Protein AF-A0A0U1KTW4-F1 (afdb_monomer_lite)

Secondary structure (DSSP, 8-state):
--PPPHHHHHHHHHHHHHHHHHHHHHHHHHHHHHHHTT---EEEEETTEEEEEE-HHHHHHHHHHH-SS--S--S-BHHHHHHHTT----SEEEEEETT--SPPEEEEGGG-STTEEEEE-TTSSEEEEETT-TT-EEESSEEEEEEE---

Structure (mmCIF, N/CA/C/O backbone):
data_AF-A0A0U1KTW4-F1
#
_entry.id   AF-A0A0U1KTW4-F1
#
loop_
_atom_site.group_PDB
_atom_site.id
_atom_site.type_symbol
_atom_site.label_atom_id
_atom_site.label_alt_id
_atom_site.label_comp_id
_atom_site.label_asym_id
_atom_site.label_entity_id
_atom_site.label_seq_id
_atom_site.pdbx_PDB_ins_code
_atom_site.Cartn_x
_atom_site.Cartn_y
_atom_site.Cartn_z
_atom_site.occupancy
_atom_site.B_iso_or_equiv
_atom_site.auth_seq_id
_atom_site.auth_comp_id
_atom_site.auth_asym_id
_atom_site.auth_atom_id
_atom_site.pdbx_PDB_model_num
ATOM 1 N N . MET A 1 1 ? 47.689 -8.461 -45.680 1.00 47.78 1 MET A N 1
ATOM 2 C CA . MET A 1 1 ? 46.365 -8.615 -45.031 1.00 47.78 1 MET A CA 1
ATOM 3 C C . MET A 1 1 ? 46.114 -10.107 -44.811 1.00 47.78 1 MET A C 1
ATOM 5 O O . MET A 1 1 ? 46.028 -10.837 -45.788 1.00 47.78 1 MET A O 1
ATOM 9 N N . LYS A 1 2 ? 46.145 -10.608 -43.567 1.00 58.59 2 LYS A N 1
ATOM 10 C CA . LYS A 1 2 ? 46.108 -12.059 -43.284 1.00 58.59 2 LYS A CA 1
ATOM 11 C C . LYS A 1 2 ? 44.656 -12.550 -43.354 1.00 58.59 2 LYS A C 1
ATOM 13 O O . LYS A 1 2 ? 43.847 -12.186 -42.505 1.00 58.59 2 LYS A O 1
ATOM 18 N N . THR A 1 3 ? 44.309 -13.332 -44.374 1.00 68.38 3 THR A N 1
ATOM 19 C CA . THR A 1 3 ? 42.956 -13.871 -44.571 1.00 68.38 3 THR A CA 1
ATOM 20 C C . THR A 1 3 ? 42.588 -14.808 -43.423 1.00 68.38 3 THR A C 1
ATOM 22 O O . THR A 1 3 ? 43.265 -15.798 -43.142 1.00 68.38 3 THR A O 1
ATOM 25 N N . MET A 1 4 ? 41.518 -14.466 -42.708 1.00 75.31 4 MET A N 1
ATOM 26 C CA . MET A 1 4 ? 41.068 -15.230 -41.551 1.00 75.31 4 MET A CA 1
ATOM 27 C C . MET A 1 4 ? 40.440 -16.554 -42.010 1.00 75.31 4 MET A C 1
ATOM 29 O O . MET A 1 4 ? 39.532 -16.548 -42.843 1.00 75.31 4 MET A O 1
ATOM 33 N N . LYS A 1 5 ? 40.927 -17.682 -41.470 1.00 81.62 5 LYS A N 1
ATOM 34 C CA . LYS A 1 5 ? 40.424 -19.030 -41.791 1.00 81.62 5 LYS A CA 1
ATOM 35 C C . LYS A 1 5 ? 38.920 -19.129 -41.506 1.00 81.62 5 LYS A C 1
ATOM 37 O O . LYS A 1 5 ? 38.457 -18.603 -40.495 1.00 81.62 5 LYS A O 1
ATOM 42 N N . LEU A 1 6 ? 38.184 -19.839 -42.364 1.00 80.06 6 LEU A N 1
ATOM 43 C CA . LEU A 1 6 ? 36.722 -19.992 -42.307 1.00 80.06 6 LEU A CA 1
ATOM 44 C C . LEU A 1 6 ? 36.215 -20.388 -40.907 1.00 80.06 6 LEU A C 1
ATOM 46 O O . LEU A 1 6 ? 35.289 -19.770 -40.391 1.00 80.06 6 LEU A O 1
ATOM 50 N N . ASN A 1 7 ? 36.911 -21.306 -40.234 1.00 82.38 7 ASN A N 1
ATOM 51 C CA . ASN A 1 7 ? 36.555 -21.771 -38.888 1.00 82.38 7 ASN A CA 1
ATOM 52 C C . ASN A 1 7 ? 36.588 -20.649 -37.836 1.00 82.38 7 ASN A C 1
ATOM 54 O O . ASN A 1 7 ? 35.762 -20.630 -36.930 1.00 82.38 7 ASN A O 1
ATOM 58 N N . LYS A 1 8 ? 37.494 -19.669 -37.976 1.00 82.56 8 LYS A N 1
ATOM 59 C CA . LYS A 1 8 ? 37.525 -18.496 -37.088 1.00 82.56 8 LYS A CA 1
ATOM 60 C C . LYS A 1 8 ? 36.333 -17.572 -37.334 1.00 82.56 8 LYS A C 1
ATOM 62 O O . LYS A 1 8 ? 35.840 -16.977 -36.387 1.00 82.56 8 LYS A O 1
ATOM 67 N N . LYS A 1 9 ? 35.859 -17.451 -38.581 1.00 82.56 9 LYS A N 1
ATOM 68 C CA . LYS A 1 9 ? 34.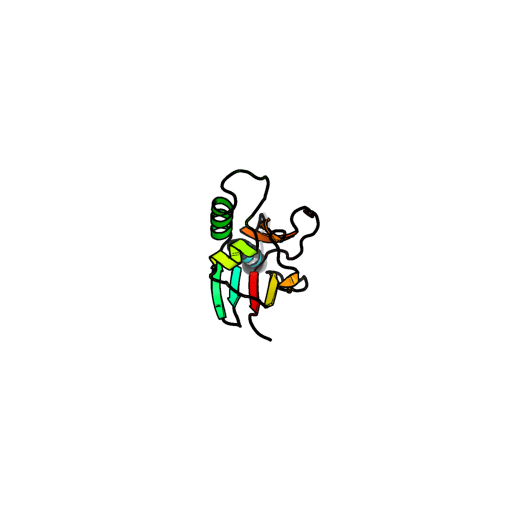666 -16.647 -38.900 1.00 82.56 9 LYS A CA 1
ATOM 69 C C . LYS A 1 9 ? 33.407 -17.268 -38.295 1.00 82.56 9 LYS A C 1
ATOM 71 O O . LYS A 1 9 ? 32.620 -16.551 -37.693 1.00 82.56 9 LYS A O 1
ATOM 76 N N . ILE A 1 10 ? 33.271 -18.592 -38.401 1.00 86.69 10 ILE A N 1
ATOM 77 C CA . ILE A 1 10 ? 32.151 -19.342 -37.813 1.00 86.69 10 ILE A CA 1
ATOM 78 C C . ILE A 1 10 ? 32.161 -19.210 -36.287 1.00 86.69 10 ILE A C 1
ATOM 80 O O . ILE A 1 10 ? 31.142 -18.872 -35.700 1.00 86.69 10 ILE A O 1
ATOM 84 N N . MET A 1 11 ? 33.323 -19.382 -35.647 1.00 90.19 11 MET A N 1
ATOM 85 C CA . MET A 1 11 ? 33.447 -19.248 -34.192 1.00 90.19 11 MET A CA 1
ATOM 86 C C . MET A 1 11 ? 33.039 -17.853 -33.694 1.00 90.19 11 MET A C 1
ATOM 88 O O . MET A 1 11 ? 32.324 -17.739 -32.703 1.00 90.19 11 MET A O 1
ATOM 92 N N . ILE A 1 12 ? 33.460 -16.794 -34.395 1.00 88.75 12 ILE A N 1
ATOM 93 C CA . ILE A 1 12 ? 33.083 -15.417 -34.053 1.00 88.75 12 ILE A CA 1
ATOM 94 C C . ILE A 1 12 ? 31.578 -15.201 -34.246 1.00 88.75 12 ILE A C 1
ATOM 96 O O . ILE A 1 12 ? 30.942 -14.621 -33.373 1.00 88.75 12 ILE A O 1
ATOM 100 N N . ALA A 1 13 ? 30.995 -15.698 -35.341 1.00 88.31 13 ALA A N 1
ATOM 101 C CA . ALA A 1 13 ? 29.558 -15.583 -35.583 1.00 88.31 13 ALA A CA 1
ATOM 102 C C . ALA A 1 13 ? 28.736 -16.274 -34.480 1.00 88.31 13 ALA A C 1
ATOM 104 O O . ALA A 1 13 ? 27.809 -15.672 -33.940 1.00 88.31 13 ALA A O 1
ATOM 105 N N . SER A 1 14 ? 29.120 -17.489 -34.079 1.00 89.50 14 SER A N 1
ATOM 106 C CA . SER A 1 14 ? 28.464 -18.200 -32.977 1.00 89.50 14 SER A CA 1
ATOM 107 C C . SER A 1 14 ? 28.602 -17.458 -31.645 1.00 89.50 14 SER A C 1
ATOM 109 O O . SER A 1 14 ? 27.626 -17.343 -30.908 1.00 89.50 14 SER A O 1
ATOM 111 N N . ALA A 1 15 ? 29.781 -16.902 -31.346 1.00 90.25 15 ALA A N 1
ATOM 112 C CA . ALA A 1 15 ? 30.000 -16.120 -30.128 1.00 90.25 15 ALA A CA 1
ATOM 113 C C . ALA A 1 15 ? 29.134 -14.849 -30.084 1.00 90.25 15 ALA A C 1
ATOM 115 O O . ALA A 1 15 ? 28.601 -14.505 -29.031 1.00 90.25 15 ALA A O 1
ATOM 116 N N . ILE A 1 16 ? 28.945 -14.181 -31.227 1.00 93.19 16 ILE A N 1
ATOM 117 C CA . ILE A 1 16 ? 28.068 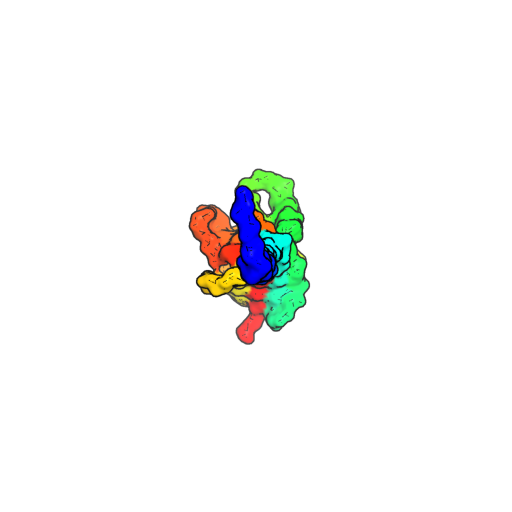-13.007 -31.334 1.00 93.19 16 ILE A CA 1
ATOM 118 C C . ILE A 1 16 ? 26.616 -13.390 -31.028 1.00 93.19 16 ILE A C 1
ATOM 120 O O . ILE A 1 16 ? 25.968 -12.700 -30.247 1.00 93.19 16 ILE A O 1
ATOM 124 N N . ILE A 1 17 ? 26.118 -14.501 -31.578 1.00 93.31 17 ILE A N 1
ATOM 125 C CA . ILE A 1 17 ? 24.738 -14.959 -31.337 1.00 93.31 17 ILE A CA 1
ATOM 126 C C . ILE A 1 17 ? 24.512 -15.253 -29.850 1.00 93.31 17 ILE A C 1
ATOM 128 O O . ILE A 1 17 ? 23.536 -14.777 -29.272 1.00 93.31 17 ILE A O 1
ATOM 132 N N . VAL A 1 18 ? 25.432 -15.982 -29.210 1.00 92.06 18 VAL A N 1
ATOM 133 C CA . VAL A 1 18 ? 25.341 -16.284 -27.770 1.00 92.06 18 VAL A CA 1
ATOM 134 C C . VAL A 1 18 ? 25.378 -15.001 -26.936 1.00 92.06 18 VAL A C 1
ATOM 136 O O . VAL A 1 18 ? 24.599 -14.861 -25.995 1.00 92.06 18 VAL A O 1
ATOM 139 N N . SER A 1 19 ? 26.229 -14.042 -27.310 1.00 90.50 19 SER A N 1
ATOM 140 C CA . SER A 1 19 ? 26.316 -12.742 -26.639 1.00 90.50 19 SER A CA 1
ATOM 141 C C . SER A 1 19 ? 25.007 -11.949 -26.733 1.00 90.50 19 SER A C 1
ATOM 143 O O . SER A 1 19 ? 24.557 -11.391 -25.733 1.00 90.50 19 SER A O 1
ATOM 145 N N . ILE A 1 20 ? 24.352 -11.942 -27.901 1.00 92.19 20 ILE A N 1
ATOM 146 C CA . ILE A 1 20 ? 23.056 -11.269 -28.088 1.00 92.19 20 ILE A CA 1
ATOM 147 C C . ILE A 1 20 ? 21.996 -11.893 -27.175 1.00 92.19 20 ILE A C 1
ATOM 149 O O . ILE A 1 20 ? 21.320 -11.162 -26.458 1.00 92.19 20 ILE A O 1
ATOM 153 N N . ILE A 1 21 ? 21.899 -13.226 -27.139 1.00 89.69 21 ILE A N 1
ATOM 154 C CA . ILE A 1 21 ? 20.924 -13.932 -26.292 1.00 89.69 21 ILE A CA 1
ATOM 155 C C . ILE A 1 21 ? 21.164 -13.608 -24.812 1.00 89.69 21 ILE A C 1
ATOM 157 O O . ILE A 1 21 ? 20.231 -13.225 -24.108 1.00 89.69 21 ILE A O 1
ATOM 161 N N . ALA A 1 22 ? 22.412 -13.695 -24.342 1.00 88.62 22 ALA A N 1
ATOM 162 C CA . ALA A 1 22 ? 22.761 -13.362 -22.961 1.00 88.62 22 ALA A CA 1
ATOM 163 C C . ALA A 1 22 ? 22.436 -11.898 -22.615 1.00 88.62 22 ALA A C 1
ATOM 165 O O . ALA A 1 22 ? 21.876 -11.622 -21.556 1.00 88.62 22 ALA A O 1
ATOM 166 N N . SER A 1 23 ? 22.727 -10.965 -23.526 1.00 84.88 23 SER A N 1
ATOM 167 C CA . SER A 1 23 ? 22.410 -9.543 -23.350 1.00 84.88 23 SER A CA 1
ATOM 168 C C . SER A 1 23 ? 20.902 -9.310 -23.251 1.00 84.88 23 SER A C 1
ATOM 170 O O . SER A 1 23 ? 20.458 -8.551 -22.395 1.00 84.88 23 SER A O 1
ATOM 172 N N . SER A 1 24 ? 20.103 -9.995 -24.075 1.00 81.44 24 SER A N 1
ATOM 173 C CA . SER A 1 24 ? 18.641 -9.920 -24.015 1.00 81.44 24 SER A CA 1
ATOM 174 C C . SER A 1 24 ? 18.092 -10.421 -22.679 1.00 81.44 24 SER A C 1
ATOM 176 O O . SER A 1 24 ? 17.252 -9.743 -22.094 1.00 81.44 24 SER A O 1
ATOM 178 N N . TYR A 1 25 ? 18.608 -11.539 -22.155 1.00 82.19 25 TYR A N 1
ATOM 179 C CA . TYR A 1 25 ? 18.215 -12.043 -20.832 1.00 82.19 25 TYR A CA 1
ATOM 180 C C . TYR A 1 25 ? 18.575 -11.072 -19.702 1.00 82.19 25 TYR A C 1
ATOM 182 O O . TYR A 1 25 ? 17.769 -10.854 -18.799 1.00 82.19 25 TYR A O 1
ATOM 190 N N . LEU A 1 26 ? 19.760 -10.456 -19.755 1.00 81.94 26 LEU A N 1
ATOM 191 C CA . LEU A 1 26 ? 20.169 -9.462 -18.759 1.00 81.94 26 LEU A CA 1
ATOM 192 C C . LEU A 1 26 ? 19.285 -8.211 -18.809 1.00 81.94 26 LEU A C 1
ATOM 194 O O . LEU A 1 26 ? 18.861 -7.723 -17.763 1.00 81.94 26 LEU A O 1
ATOM 198 N N . VAL A 1 27 ? 18.959 -7.723 -20.010 1.00 78.56 27 VAL A N 1
ATOM 199 C CA . VAL A 1 27 ? 18.052 -6.581 -20.187 1.00 78.56 27 VAL A CA 1
ATOM 200 C C . VAL A 1 27 ? 16.647 -6.920 -19.699 1.00 78.56 27 VAL A C 1
ATOM 202 O O . VAL A 1 27 ? 16.044 -6.097 -19.018 1.00 78.56 27 VAL A O 1
ATOM 205 N N . GLU A 1 28 ? 16.124 -8.114 -19.985 1.00 65.69 28 GLU A N 1
ATOM 206 C CA . GLU A 1 28 ? 14.809 -8.542 -19.496 1.00 65.69 28 GLU A CA 1
ATOM 207 C C . GLU A 1 28 ? 14.768 -8.604 -17.965 1.00 65.69 28 GLU A C 1
ATOM 209 O O . GLU A 1 28 ? 13.789 -8.159 -17.371 1.00 65.69 28 GLU A O 1
ATOM 214 N N . ASN A 1 29 ? 15.834 -9.084 -17.319 1.00 68.06 29 ASN A N 1
ATOM 215 C CA . ASN A 1 29 ? 15.902 -9.148 -15.860 1.00 68.06 29 ASN A CA 1
ATOM 216 C C . ASN A 1 29 ? 15.907 -7.742 -15.233 1.00 68.06 29 ASN A C 1
ATOM 218 O O . ASN A 1 29 ? 15.082 -7.450 -14.374 1.00 68.06 29 ASN A O 1
ATOM 222 N N . ILE A 1 30 ? 16.735 -6.833 -15.762 1.00 66.19 30 ILE A N 1
ATOM 223 C CA . ILE A 1 30 ? 16.765 -5.420 -15.339 1.00 66.19 30 ILE A CA 1
ATOM 224 C C . ILE A 1 30 ? 15.409 -4.744 -15.601 1.00 66.19 30 ILE A C 1
ATOM 226 O O . ILE A 1 30 ? 14.915 -3.972 -14.783 1.00 66.19 30 ILE A O 1
ATOM 230 N N . THR A 1 31 ? 14.774 -5.048 -16.736 1.00 57.38 31 THR A N 1
ATOM 231 C CA . THR A 1 31 ? 13.491 -4.446 -17.122 1.00 57.38 31 THR A CA 1
ATOM 232 C C . THR A 1 31 ? 12.325 -5.005 -16.310 1.00 57.38 31 THR A C 1
ATOM 234 O O . THR A 1 31 ? 11.366 -4.277 -16.089 1.00 57.38 31 THR A O 1
ATOM 237 N N . LYS A 1 32 ? 12.378 -6.254 -15.833 1.00 55.75 32 LYS A N 1
ATOM 238 C CA . LYS A 1 32 ? 11.385 -6.802 -14.892 1.00 55.75 32 LYS A CA 1
ATOM 239 C C . LYS A 1 32 ? 11.475 -6.112 -13.536 1.00 55.75 32 LYS A C 1
ATOM 241 O O . LYS A 1 32 ? 10.443 -5.683 -13.023 1.00 55.75 32 LYS A O 1
ATOM 246 N N . ASP A 1 33 ? 12.689 -5.907 -13.035 1.00 55.84 33 ASP A N 1
ATOM 247 C CA . ASP A 1 33 ? 12.928 -5.174 -11.788 1.00 55.84 33 ASP A CA 1
ATOM 248 C C . ASP A 1 33 ? 12.474 -3.705 -11.908 1.00 55.84 33 ASP A C 1
ATOM 250 O O . ASP A 1 33 ? 11.798 -3.179 -11.027 1.00 55.84 33 ASP A O 1
ATOM 254 N N . SER A 1 34 ? 12.729 -3.056 -13.052 1.00 50.28 34 SER A N 1
ATOM 255 C CA . SER A 1 34 ? 12.223 -1.703 -13.345 1.00 50.28 34 SER A CA 1
ATOM 256 C C . SER A 1 34 ? 10.735 -1.648 -13.733 1.00 50.28 34 SER A C 1
ATOM 258 O O . SER A 1 34 ? 10.102 -0.600 -13.629 1.00 50.28 34 SER A O 1
ATOM 260 N N . GLY A 1 35 ? 10.157 -2.744 -14.221 1.00 41.19 35 GLY A N 1
ATOM 261 C CA . GLY A 1 35 ? 8.745 -2.853 -14.595 1.00 41.19 35 GLY A CA 1
ATOM 262 C C . GLY A 1 35 ? 7.851 -2.936 -13.364 1.00 41.19 35 GLY A C 1
ATOM 263 O O . GLY A 1 35 ? 6.814 -2.277 -13.314 1.00 41.19 35 GLY A O 1
ATOM 264 N N . LEU A 1 36 ? 8.323 -3.638 -12.329 1.00 47.62 36 LEU A N 1
ATOM 265 C CA . LEU A 1 36 ? 7.781 -3.564 -10.970 1.00 47.62 36 LEU A CA 1
ATOM 266 C C . LEU A 1 36 ? 7.852 -2.133 -10.398 1.00 47.62 36 LEU A C 1
ATOM 268 O O . LEU A 1 36 ? 6.950 -1.741 -9.670 1.00 47.62 36 LEU A O 1
ATOM 272 N N . GLN A 1 37 ? 8.845 -1.322 -10.787 1.00 49.69 37 GLN A N 1
ATOM 273 C CA . GLN A 1 37 ? 8.965 0.094 -10.389 1.00 49.69 37 GLN A CA 1
ATOM 274 C C . GLN A 1 37 ? 8.076 1.080 -11.176 1.00 49.69 37 GLN A C 1
ATOM 276 O O . GLN A 1 37 ? 8.044 2.262 -10.840 1.00 49.69 37 GLN A O 1
ATOM 281 N N . LYS A 1 38 ? 7.372 0.675 -12.247 1.00 50.84 38 LYS A N 1
ATOM 282 C CA . LYS A 1 38 ? 6.648 1.629 -13.123 1.00 50.84 38 LYS A CA 1
ATOM 283 C C . LYS A 1 38 ? 5.128 1.643 -12.991 1.00 50.84 38 LYS A C 1
ATOM 285 O O . LYS A 1 38 ? 4.473 2.413 -13.690 1.00 50.84 38 LYS A O 1
ATOM 290 N N . GLY A 1 39 ? 4.564 0.894 -12.054 1.00 56.59 39 GLY A N 1
ATOM 291 C CA . GLY A 1 39 ? 3.129 0.932 -11.795 1.00 56.59 39 GLY A CA 1
ATOM 292 C C . GLY A 1 39 ? 2.743 -0.001 -10.668 1.00 56.59 39 GLY A C 1
ATOM 293 O O . GLY A 1 39 ? 2.024 -0.970 -10.899 1.00 56.59 39 GLY A O 1
ATOM 294 N N . THR A 1 40 ? 3.246 0.260 -9.463 1.00 72.00 40 THR A N 1
ATOM 295 C CA . THR A 1 40 ? 2.828 -0.501 -8.286 1.00 72.00 40 THR A CA 1
ATOM 296 C C . THR A 1 40 ? 1.371 -0.172 -7.995 1.00 72.00 40 THR A C 1
ATOM 298 O O . THR A 1 40 ? 1.043 0.902 -7.490 1.00 72.00 40 THR A O 1
ATOM 301 N N . ILE A 1 41 ? 0.487 -1.098 -8.356 1.00 87.31 41 ILE A N 1
ATOM 302 C CA . ILE A 1 41 ? -0.892 -1.083 -7.889 1.00 87.31 41 ILE A CA 1
ATOM 303 C C . ILE A 1 41 ? -0.865 -1.509 -6.425 1.00 87.31 41 ILE A C 1
ATOM 305 O O . ILE A 1 41 ? -0.483 -2.631 -6.096 1.00 87.31 41 ILE A O 1
ATOM 309 N N . ILE A 1 42 ? -1.302 -0.610 -5.557 1.00 91.50 42 ILE A N 1
ATOM 310 C CA . ILE A 1 42 ? -1.521 -0.864 -4.143 1.00 91.50 42 ILE A CA 1
ATOM 311 C C . ILE A 1 42 ? -2.903 -1.496 -4.008 1.00 91.50 42 ILE A C 1
ATOM 313 O O . ILE A 1 42 ? -3.922 -0.878 -4.332 1.00 91.50 42 ILE A O 1
ATOM 317 N N . THR A 1 43 ? -2.945 -2.744 -3.550 1.00 94.12 43 THR A N 1
ATOM 318 C CA . THR A 1 43 ? -4.204 -3.475 -3.368 1.00 94.12 43 THR A CA 1
ATOM 319 C C . THR A 1 43 ? -4.698 -3.303 -1.940 1.00 94.12 43 THR A C 1
ATOM 321 O O . THR A 1 43 ? -4.007 -3.664 -0.988 1.00 94.12 43 THR A O 1
ATOM 324 N N . VAL A 1 44 ? -5.912 -2.783 -1.775 1.00 95.69 44 VAL A N 1
ATOM 325 C CA . VAL A 1 44 ? -6.592 -2.754 -0.478 1.00 95.69 44 VAL A CA 1
ATOM 326 C C . VAL A 1 44 ? -7.421 -4.024 -0.355 1.00 95.69 44 VAL A C 1
ATOM 328 O O . VAL A 1 44 ? -8.306 -4.276 -1.173 1.00 95.69 44 VAL A O 1
ATOM 331 N N . ILE A 1 45 ? -7.122 -4.832 0.655 1.00 95.75 45 ILE A N 1
ATOM 332 C CA . ILE A 1 45 ? -7.751 -6.127 0.910 1.00 95.75 45 ILE A CA 1
ATOM 333 C C . ILE A 1 45 ? -8.508 -6.019 2.225 1.00 95.75 45 ILE A C 1
ATOM 335 O O . ILE A 1 45 ? -7.914 -5.664 3.234 1.00 95.75 45 ILE A O 1
ATOM 339 N N . GLN A 1 46 ? -9.789 -6.359 2.247 1.00 95.12 46 GLN A N 1
ATOM 340 C CA . GLN A 1 46 ? -10.580 -6.439 3.469 1.00 95.12 46 GLN A CA 1
ATOM 341 C C . GLN A 1 46 ? -11.051 -7.874 3.676 1.00 95.12 46 GLN A C 1
ATOM 343 O O . GLN A 1 46 ? -11.671 -8.460 2.792 1.00 95.12 46 GLN A O 1
ATOM 348 N N . ASP A 1 47 ? -10.722 -8.448 4.836 1.00 92.62 47 ASP A N 1
ATOM 349 C CA . ASP A 1 47 ? -11.115 -9.810 5.226 1.00 92.62 47 ASP A CA 1
ATOM 350 C C . ASP A 1 47 ? -10.812 -10.864 4.136 1.00 92.62 47 ASP A C 1
ATOM 352 O O . ASP A 1 47 ? -11.590 -11.776 3.863 1.00 92.62 47 ASP A O 1
ATOM 356 N N . GLY A 1 48 ? -9.652 -10.713 3.486 1.00 92.06 48 GLY A N 1
ATOM 357 C CA . GLY A 1 48 ? -9.156 -11.614 2.441 1.00 92.06 48 GLY A CA 1
ATOM 358 C C . GLY A 1 48 ? -9.653 -11.322 1.021 1.00 92.06 48 GLY A C 1
ATOM 359 O O . GLY A 1 48 ? -9.217 -12.005 0.098 1.00 92.06 48 GLY A O 1
ATOM 360 N N . GLN A 1 49 ? -10.511 -10.318 0.817 1.00 93.00 49 GLN A N 1
ATOM 361 C CA . GLN A 1 49 ? -11.019 -9.933 -0.505 1.00 93.00 49 GLN A CA 1
ATOM 362 C C . GLN A 1 49 ? -10.474 -8.566 -0.943 1.00 93.00 49 GLN A C 1
ATOM 364 O O . GLN A 1 49 ? -10.504 -7.626 -0.147 1.00 93.00 49 GLN A O 1
ATOM 369 N N . PRO A 1 50 ? -9.986 -8.406 -2.186 1.00 94.06 50 PRO A N 1
ATOM 370 C CA . PRO A 1 50 ? -9.595 -7.099 -2.699 1.00 94.06 50 PRO A CA 1
ATOM 371 C C . PRO A 1 50 ? -10.835 -6.212 -2.868 1.00 94.06 50 PRO A C 1
ATOM 373 O O . PRO A 1 50 ? -11.792 -6.590 -3.541 1.00 94.06 50 PRO A O 1
ATOM 376 N N . ILE A 1 51 ? -10.809 -5.028 -2.261 1.00 95.31 51 ILE A N 1
ATOM 377 C CA . ILE A 1 51 ? -11.908 -4.050 -2.304 1.00 95.31 51 ILE A CA 1
ATOM 378 C C . ILE A 1 51 ? -11.559 -2.804 -3.119 1.00 95.31 51 ILE A C 1
ATOM 380 O O . ILE A 1 51 ? -12.454 -2.122 -3.610 1.00 95.31 51 ILE A O 1
ATOM 384 N N . ALA A 1 52 ? -10.268 -2.509 -3.291 1.00 95.06 52 ALA A N 1
ATOM 385 C CA . ALA A 1 52 ? -9.807 -1.406 -4.120 1.00 95.06 52 ALA A CA 1
ATOM 386 C C . ALA A 1 52 ? -8.405 -1.668 -4.677 1.00 95.06 52 ALA A C 1
ATOM 388 O O . ALA A 1 52 ? -7.572 -2.319 -4.045 1.00 95.06 52 ALA A O 1
ATOM 389 N N . TYR A 1 53 ? -8.147 -1.090 -5.846 1.00 93.38 53 TYR A N 1
ATOM 390 C CA . TYR A 1 53 ? -6.838 -1.031 -6.484 1.00 93.38 53 TYR A CA 1
ATOM 391 C C . TYR A 1 53 ? -6.485 0.437 -6.677 1.00 93.38 53 TYR A C 1
ATOM 393 O O . TYR A 1 53 ? -7.259 1.187 -7.274 1.00 93.38 53 TYR A O 1
ATOM 401 N N . MET A 1 54 ? -5.348 0.858 -6.140 1.00 92.44 54 MET A N 1
ATOM 402 C CA . MET A 1 54 ? -4.945 2.258 -6.128 1.00 92.44 54 MET A CA 1
ATOM 403 C C . MET A 1 54 ? -3.530 2.393 -6.673 1.00 92.44 54 MET A C 1
ATOM 405 O O . MET A 1 54 ? -2.633 1.683 -6.241 1.00 92.44 54 MET A O 1
ATOM 409 N N . ASP A 1 55 ? -3.313 3.312 -7.604 1.00 90.38 55 ASP A N 1
ATOM 410 C CA . ASP A 1 55 ? -1.970 3.689 -8.042 1.00 90.38 55 ASP A CA 1
ATOM 411 C C . ASP A 1 55 ? -1.517 4.981 -7.337 1.00 90.38 55 ASP A C 1
ATOM 413 O O . ASP A 1 55 ? -2.277 5.631 -6.609 1.00 90.38 55 ASP A O 1
ATOM 417 N N . SER A 1 56 ? -0.277 5.408 -7.574 1.00 87.75 56 SER A N 1
ATOM 418 C CA . SER A 1 56 ? 0.217 6.670 -7.011 1.00 87.75 56 SER A CA 1
ATOM 419 C C . SER A 1 56 ? -0.557 7.906 -7.487 1.00 87.75 56 SER A C 1
ATOM 421 O O . SER A 1 56 ? -0.541 8.926 -6.797 1.00 87.75 56 SER A O 1
ATOM 423 N N . ASN A 1 57 ? -1.268 7.852 -8.618 1.00 89.81 57 ASN A N 1
ATOM 424 C CA . ASN A 1 57 ? -2.102 8.963 -9.075 1.00 89.81 57 ASN A CA 1
ATOM 425 C C . ASN A 1 57 ? -3.377 9.085 -8.239 1.00 89.81 57 ASN A C 1
ATOM 427 O O . ASN A 1 57 ? -3.743 10.199 -7.865 1.00 89.81 57 ASN A O 1
ATOM 431 N N . VAL A 1 58 ? -3.996 7.962 -7.863 1.00 92.69 58 VAL A N 1
ATOM 432 C CA . VAL A 1 58 ? -5.098 7.941 -6.894 1.00 92.69 58 VAL A CA 1
ATOM 433 C C . VAL A 1 58 ? -4.643 8.584 -5.587 1.00 92.69 58 VAL A C 1
ATOM 435 O O . VAL A 1 58 ? -5.310 9.492 -5.099 1.00 92.69 58 VAL A O 1
ATOM 438 N N . PHE A 1 59 ? -3.471 8.218 -5.064 1.00 93.00 59 PHE A N 1
ATOM 439 C CA . PHE A 1 59 ? -2.942 8.820 -3.833 1.00 93.00 59 PHE A CA 1
ATOM 440 C C . PHE A 1 59 ? -2.693 10.332 -3.963 1.00 93.00 59 PHE A C 1
ATOM 442 O O . PHE A 1 59 ? -2.991 11.078 -3.028 1.00 93.00 59 PHE A O 1
ATOM 449 N N . LYS A 1 60 ? -2.203 10.817 -5.115 1.00 90.94 60 LYS A N 1
ATOM 450 C CA . LYS A 1 60 ? -2.054 12.263 -5.387 1.00 90.94 60 LYS A CA 1
ATOM 451 C C . LYS A 1 60 ? -3.400 12.985 -5.370 1.00 90.94 60 LYS A C 1
ATOM 453 O O . LYS A 1 60 ? -3.505 14.068 -4.800 1.00 90.94 60 LYS A O 1
ATOM 458 N N . GLU A 1 61 ? -4.433 12.397 -5.966 1.00 92.06 61 GLU A N 1
ATOM 459 C CA . GLU A 1 61 ? -5.781 12.972 -5.948 1.00 92.06 61 GLU A CA 1
ATOM 460 C C . GLU A 1 61 ? -6.402 12.948 -4.547 1.00 92.06 61 GLU A C 1
ATOM 462 O O . GLU A 1 61 ? -7.037 13.922 -4.140 1.00 92.06 61 GLU A O 1
ATOM 467 N N . LEU A 1 62 ? -6.177 11.880 -3.775 1.00 93.06 62 LEU A N 1
ATOM 468 C CA . LEU A 1 62 ? -6.598 11.809 -2.376 1.00 93.06 62 LEU A CA 1
ATOM 469 C C . LEU A 1 62 ? -5.917 12.890 -1.534 1.00 93.06 62 LEU A C 1
ATOM 471 O O . LEU A 1 62 ? -6.600 13.603 -0.803 1.00 93.06 62 LEU A O 1
ATOM 475 N N . MET A 1 63 ? -4.608 13.088 -1.707 1.00 91.56 63 MET A N 1
ATOM 476 C CA . MET A 1 63 ? -3.866 14.146 -1.021 1.00 91.56 63 MET A CA 1
ATOM 477 C C . MET A 1 63 ? -4.449 15.533 -1.316 1.00 91.56 63 MET A C 1
ATOM 479 O O . MET A 1 63 ? -4.689 16.296 -0.385 1.00 91.56 63 MET A O 1
ATOM 483 N N . LYS A 1 64 ? -4.719 15.857 -2.589 1.00 90.75 64 LYS A N 1
ATOM 484 C CA . LYS A 1 64 ? -5.307 17.154 -2.979 1.00 90.75 64 LYS A CA 1
ATOM 485 C C . LYS A 1 64 ? -6.682 17.390 -2.350 1.00 90.75 64 LYS A C 1
ATOM 487 O O . LYS A 1 64 ? -7.046 18.530 -2.067 1.00 90.75 64 LYS A O 1
ATOM 492 N N . LYS A 1 65 ? -7.470 16.325 -2.168 1.00 90.88 65 LYS A N 1
ATOM 493 C CA . LYS A 1 65 ? -8.804 16.404 -1.557 1.00 90.88 65 LYS A CA 1
ATOM 494 C C . LYS A 1 65 ? -8.741 16.544 -0.038 1.00 90.88 65 LYS A C 1
ATOM 496 O O . LYS A 1 65 ? -9.527 17.314 0.515 1.00 90.88 65 LYS A O 1
ATOM 501 N N . GLU A 1 66 ? -7.836 15.818 0.613 1.00 90.50 66 GLU A N 1
ATOM 502 C CA . GLU A 1 66 ? -7.635 15.858 2.064 1.00 90.50 66 GLU A CA 1
ATOM 503 C C . GLU A 1 66 ? -7.011 17.189 2.503 1.00 90.50 66 GLU A C 1
ATOM 505 O O . GLU A 1 66 ? -7.547 17.885 3.367 1.00 90.50 66 GLU A O 1
ATOM 510 N N . TYR A 1 67 ? -5.923 17.590 1.847 1.00 87.50 67 TYR A N 1
ATOM 511 C CA . TYR A 1 67 ? -5.172 18.804 2.134 1.00 87.50 67 TYR A CA 1
ATOM 512 C C . TYR A 1 67 ? -5.366 19.794 0.982 1.00 87.50 67 TYR A C 1
ATOM 514 O O . TYR A 1 67 ? -4.557 19.894 0.064 1.00 87.50 67 TYR A O 1
ATOM 522 N N . LYS A 1 68 ? -6.477 20.541 1.022 1.00 76.19 68 LYS A N 1
ATOM 523 C CA . LYS A 1 68 ? -6.874 21.525 -0.010 1.00 76.19 68 LYS A CA 1
ATOM 524 C C . LYS A 1 68 ? -5.863 22.670 -0.239 1.00 76.19 68 LYS A C 1
ATOM 526 O O . LYS A 1 68 ? -6.068 23.476 -1.144 1.00 76.19 68 LYS A O 1
ATOM 531 N N . GLN A 1 69 ? -4.818 22.779 0.585 1.00 67.88 69 GLN A N 1
ATOM 532 C CA . GLN A 1 69 ? -3.746 23.778 0.522 1.00 67.88 69 GLN A CA 1
ATOM 533 C C . GLN A 1 69 ? -2.403 23.142 0.910 1.00 67.88 69 GLN A C 1
ATOM 535 O O . GLN A 1 69 ? -2.379 22.097 1.557 1.00 67.88 69 GLN A O 1
ATOM 540 N N . ASP A 1 70 ? -1.298 23.777 0.512 1.00 61.53 70 ASP A N 1
ATOM 541 C CA . ASP A 1 70 ? 0.065 23.273 0.703 1.00 61.53 70 ASP A CA 1
ATOM 542 C C . ASP A 1 70 ? 0.479 23.297 2.186 1.00 61.53 70 ASP A C 1
ATOM 544 O O . ASP A 1 70 ? 0.876 24.322 2.739 1.00 61.53 70 ASP A O 1
ATOM 548 N N . THR A 1 71 ? 0.322 22.153 2.850 1.00 65.62 71 THR A N 1
ATOM 549 C CA . THR A 1 71 ? 0.640 21.939 4.269 1.00 65.62 71 THR A CA 1
ATOM 550 C C . THR A 1 71 ? 2.067 21.426 4.487 1.00 65.62 71 THR A C 1
ATOM 552 O O . THR A 1 71 ? 2.426 21.079 5.612 1.00 65.62 71 THR A O 1
ATOM 555 N N . GLY A 1 72 ? 2.888 21.313 3.431 1.00 72.19 72 GLY A N 1
ATOM 556 C CA . GLY A 1 72 ? 4.192 20.641 3.498 1.00 72.19 72 GLY A CA 1
ATOM 557 C C . GLY A 1 72 ? 4.105 19.125 3.757 1.00 72.19 72 GLY A C 1
ATOM 558 O O . GLY A 1 72 ? 5.135 18.463 3.907 1.00 72.19 72 GLY A O 1
ATOM 559 N N . ILE A 1 73 ? 2.893 18.560 3.804 1.00 78.75 73 ILE A N 1
ATOM 560 C CA . ILE A 1 73 ? 2.639 17.121 3.915 1.00 78.75 73 ILE A CA 1
ATOM 561 C C . ILE A 1 73 ? 2.857 16.497 2.535 1.00 78.75 73 ILE A C 1
ATOM 563 O O . ILE A 1 73 ? 2.383 17.024 1.538 1.00 78.75 73 ILE A O 1
ATOM 567 N N . LYS A 1 74 ? 3.580 15.375 2.453 1.00 84.50 74 LYS A N 1
ATOM 568 C CA . LYS A 1 74 ? 3.981 14.762 1.170 1.00 84.50 74 LYS A CA 1
ATOM 569 C C . LYS A 1 74 ? 3.122 13.559 0.755 1.00 84.50 74 LYS A C 1
ATOM 571 O O . LYS A 1 74 ? 3.614 12.690 0.038 1.00 84.50 74 LYS A O 1
ATOM 576 N N . GLY A 1 75 ? 1.873 13.494 1.215 1.00 89.62 75 GLY A N 1
ATOM 577 C CA . GLY A 1 75 ? 0.940 12.427 0.858 1.00 89.62 75 GLY A CA 1
ATOM 578 C C . GLY A 1 75 ? -0.307 12.335 1.741 1.00 89.62 75 GLY A C 1
ATOM 579 O O . GLY A 1 75 ? -0.386 13.040 2.747 1.00 89.62 75 GLY A O 1
ATOM 580 N N . PRO A 1 76 ? -1.298 11.503 1.369 1.00 92.69 76 PRO A N 1
ATOM 581 C CA . PRO A 1 76 ? -2.543 11.365 2.121 1.00 92.69 76 PRO A CA 1
ATOM 582 C C . PRO A 1 76 ? -2.341 10.573 3.420 1.00 92.69 76 PRO A C 1
ATOM 584 O O . PRO A 1 76 ? -1.410 9.766 3.539 1.00 92.69 76 PRO A O 1
ATOM 587 N N . SER A 1 77 ? -3.237 10.762 4.387 1.00 92.69 77 SER A N 1
ATOM 588 C CA . SER A 1 77 ? -3.253 9.950 5.602 1.00 92.69 77 SER A CA 1
ATOM 589 C C . SER A 1 77 ? -3.781 8.541 5.344 1.00 92.69 77 SER A C 1
ATOM 591 O O . SER A 1 77 ? -4.638 8.312 4.486 1.00 92.69 77 SER A O 1
ATOM 593 N N . LEU A 1 78 ? -3.299 7.574 6.129 1.00 93.19 78 LEU A N 1
ATOM 594 C CA . LEU A 1 78 ? -3.773 6.189 6.068 1.00 93.19 78 LEU A CA 1
ATOM 595 C C . LEU A 1 78 ? -5.287 6.105 6.296 1.00 93.19 78 LEU A C 1
ATOM 597 O O . LEU A 1 78 ? -5.983 5.379 5.591 1.00 93.19 78 LEU A O 1
ATOM 601 N N . VAL A 1 79 ? -5.806 6.893 7.239 1.00 92.12 79 VAL A N 1
ATOM 602 C CA . VAL A 1 79 ? -7.241 6.955 7.550 1.00 92.12 79 VAL A CA 1
ATOM 603 C C . VAL A 1 79 ? -8.046 7.426 6.339 1.00 92.12 79 VAL A C 1
ATOM 605 O O . VAL A 1 79 ? -9.083 6.840 6.020 1.00 92.12 79 VAL A O 1
ATOM 608 N N . TYR A 1 80 ? -7.569 8.457 5.638 1.00 92.94 80 TYR A N 1
ATOM 609 C CA . TYR A 1 80 ? -8.256 8.999 4.470 1.00 92.94 80 TYR A CA 1
ATOM 610 C C . TYR A 1 80 ? -8.226 8.039 3.276 1.00 92.94 80 TYR A C 1
ATOM 612 O O . TYR A 1 80 ? -9.240 7.875 2.591 1.00 92.94 80 TYR A O 1
ATOM 620 N N . VAL A 1 81 ? -7.102 7.345 3.065 1.00 94.50 81 VAL A N 1
ATOM 621 C CA . VAL A 1 81 ? -6.977 6.283 2.053 1.00 94.50 81 VAL A CA 1
ATOM 622 C C . VAL A 1 81 ? -7.967 5.152 2.322 1.00 94.50 81 VAL A C 1
ATOM 624 O O . VAL A 1 81 ? -8.724 4.780 1.427 1.00 94.50 81 VAL A O 1
ATOM 627 N N . LEU A 1 82 ? -8.030 4.654 3.560 1.00 94.06 82 LEU A N 1
ATOM 628 C CA . LEU A 1 82 ? -8.966 3.597 3.955 1.00 94.06 82 LEU A CA 1
ATOM 629 C C . LEU A 1 82 ? -10.426 4.031 3.789 1.00 94.06 82 LEU A C 1
ATOM 631 O O . LEU A 1 82 ? -11.221 3.311 3.187 1.00 94.06 82 LEU A O 1
ATOM 635 N N . SER A 1 83 ? -10.762 5.240 4.238 1.00 92.69 83 SER A N 1
ATOM 636 C CA . SER A 1 83 ? -12.114 5.793 4.092 1.00 92.69 83 SER A CA 1
ATOM 637 C C . SER A 1 83 ? -12.517 5.908 2.618 1.00 92.69 83 SER A C 1
ATOM 639 O O . SER A 1 83 ? -13.639 5.571 2.246 1.00 92.69 83 SER A O 1
ATOM 641 N N . SER A 1 84 ? -11.583 6.323 1.759 1.00 93.50 84 SER A N 1
ATOM 642 C CA . SER A 1 84 ? -11.796 6.430 0.310 1.00 93.50 84 SER A CA 1
ATOM 643 C C . SER A 1 84 ? -11.907 5.070 -0.383 1.00 93.50 84 SER A C 1
ATOM 645 O O . SER A 1 84 ? -12.553 4.971 -1.422 1.00 93.50 84 SER A O 1
ATOM 647 N N . ALA A 1 85 ? -11.323 4.019 0.201 1.00 93.62 85 ALA A N 1
ATOM 648 C CA . ALA A 1 85 ? -11.496 2.631 -0.225 1.00 93.62 85 ALA A CA 1
ATOM 649 C C . ALA A 1 85 ? -12.835 2.016 0.231 1.00 93.62 85 ALA A C 1
ATOM 651 O O . ALA A 1 85 ? -13.111 0.865 -0.089 1.00 93.62 85 ALA A O 1
ATOM 652 N N . GLY A 1 86 ? -13.659 2.748 0.993 1.00 92.44 86 GLY A N 1
ATOM 653 C CA . GLY A 1 86 ? -14.907 2.234 1.566 1.00 92.44 86 GLY A CA 1
ATOM 654 C C . GLY A 1 86 ? -14.726 1.456 2.874 1.00 92.44 86 GLY A C 1
ATOM 655 O O . GLY A 1 86 ? -15.663 0.810 3.341 1.00 92.44 86 GLY A O 1
ATOM 656 N N . VAL A 1 87 ? -13.546 1.526 3.498 1.00 90.88 87 VAL A N 1
ATOM 657 C CA . VAL A 1 87 ? -13.270 0.870 4.780 1.00 90.88 87 VAL A CA 1
ATOM 658 C C . VAL A 1 87 ? -13.754 1.759 5.921 1.00 90.88 87 VAL A C 1
ATOM 660 O O . VAL A 1 87 ? -13.117 2.753 6.264 1.00 90.88 87 VAL A O 1
ATOM 663 N N . GLY A 1 88 ? -14.882 1.387 6.527 1.00 84.38 88 GLY A N 1
ATOM 664 C CA . GLY A 1 88 ? -15.456 2.115 7.666 1.00 84.38 88 GLY A CA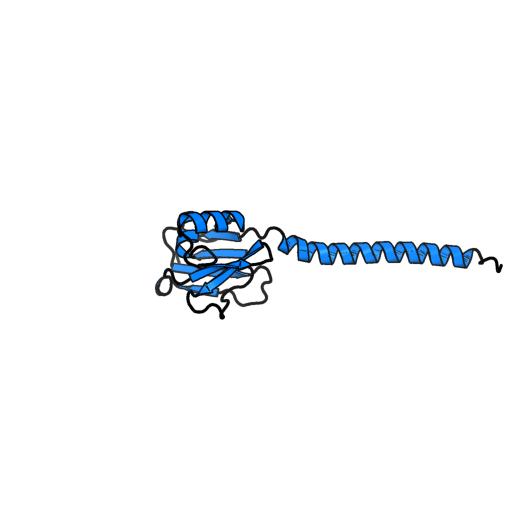 1
ATOM 665 C C . GLY A 1 88 ? -15.009 1.612 9.042 1.00 84.38 88 GLY A C 1
ATOM 666 O O . GLY A 1 88 ? -14.940 2.397 9.979 1.00 84.38 88 GLY A O 1
ATOM 667 N N . ASN A 1 89 ? -14.696 0.318 9.172 1.00 85.88 89 ASN A N 1
ATOM 668 C CA . ASN A 1 89 ? -14.328 -0.326 10.437 1.00 85.88 89 ASN A CA 1
ATOM 669 C C . ASN A 1 89 ? -13.165 -1.296 10.227 1.00 85.88 89 ASN A C 1
ATOM 671 O O . ASN A 1 89 ? -13.090 -1.964 9.199 1.00 85.88 89 ASN A O 1
ATOM 675 N N . TYR A 1 90 ? -12.286 -1.400 11.221 1.00 88.94 90 TYR A N 1
ATOM 676 C CA . TYR A 1 90 ? -11.129 -2.293 11.214 1.00 88.94 90 TYR A CA 1
ATOM 677 C C . TYR A 1 90 ? -10.654 -2.544 12.647 1.00 88.94 90 TYR A C 1
ATOM 679 O O . TYR A 1 90 ? -10.756 -1.674 13.508 1.00 88.94 90 TYR A O 1
ATOM 687 N N . LYS A 1 91 ? -10.094 -3.729 12.888 1.00 90.06 91 LYS A N 1
ATOM 688 C CA . LYS A 1 91 ? -9.412 -4.093 14.135 1.00 90.06 91 LYS A CA 1
ATOM 689 C C . LYS A 1 91 ? -7.903 -3.906 14.015 1.00 90.06 91 LYS A C 1
ATOM 691 O O . LYS A 1 91 ? -7.248 -3.424 14.941 1.00 90.06 91 LYS A O 1
ATOM 696 N N . SER A 1 92 ? -7.351 -4.289 12.870 1.00 92.38 92 SER A N 1
ATOM 697 C CA . SER A 1 92 ? -5.953 -4.055 12.537 1.00 92.38 92 SER A CA 1
ATOM 698 C C . SER A 1 92 ? -5.771 -3.856 11.043 1.00 92.38 92 SER A C 1
ATOM 700 O O . SER A 1 92 ? -6.542 -4.381 10.236 1.00 92.38 92 SER A O 1
ATOM 702 N N . ILE A 1 93 ? -4.708 -3.148 10.696 1.00 93.88 93 ILE A N 1
ATOM 703 C CA . ILE A 1 93 ? -4.251 -2.931 9.334 1.00 93.88 93 ILE A CA 1
ATOM 704 C C . ILE A 1 93 ? -2.832 -3.475 9.240 1.00 93.88 93 ILE A C 1
ATOM 706 O O . ILE A 1 93 ? -1.990 -3.162 10.073 1.00 93.88 93 ILE A O 1
ATOM 710 N N . GLU A 1 94 ? -2.577 -4.301 8.243 1.00 93.69 94 GLU A N 1
ATOM 711 C CA . GLU A 1 94 ? -1.269 -4.855 7.931 1.00 93.69 94 GLU A CA 1
ATOM 712 C C . GLU A 1 94 ? -0.822 -4.284 6.587 1.00 93.69 94 GLU A C 1
ATOM 714 O O . GLU A 1 94 ? -1.550 -4.352 5.598 1.00 93.69 94 GLU A O 1
ATOM 719 N N . ILE A 1 95 ? 0.364 -3.689 6.562 1.00 92.62 95 ILE A N 1
ATOM 720 C CA . ILE A 1 95 ? 0.951 -3.077 5.374 1.00 92.62 95 ILE A CA 1
ATOM 721 C C . ILE A 1 95 ? 2.069 -3.982 4.880 1.00 92.62 95 ILE A C 1
ATOM 723 O O . ILE A 1 95 ? 2.967 -4.329 5.653 1.00 92.62 95 ILE A O 1
ATOM 727 N N . LYS A 1 96 ? 2.000 -4.357 3.601 1.00 90.06 96 LYS A N 1
ATOM 728 C CA . LYS A 1 96 ? 3.051 -5.127 2.935 1.00 90.06 96 LYS A CA 1
ATOM 729 C C . LYS A 1 96 ? 3.784 -4.302 1.895 1.00 90.06 96 LYS A C 1
ATOM 731 O O . LYS A 1 96 ? 3.231 -3.375 1.302 1.00 90.06 96 LYS A O 1
ATOM 736 N N . ASN A 1 97 ? 5.012 -4.733 1.646 1.00 86.19 97 ASN A N 1
ATOM 737 C CA . ASN A 1 97 ? 6.007 -4.038 0.844 1.00 86.19 97 ASN A CA 1
ATOM 738 C C . ASN A 1 97 ? 6.219 -4.828 -0.451 1.00 86.19 97 ASN A C 1
ATOM 740 O O . ASN A 1 97 ? 6.132 -6.062 -0.444 1.00 86.19 97 ASN A O 1
ATOM 744 N N . VAL A 1 98 ? 6.527 -4.159 -1.563 1.00 79.31 98 VAL A N 1
ATOM 745 C CA . VAL A 1 98 ? 6.776 -4.812 -2.863 1.00 79.31 98 VAL A CA 1
ATOM 746 C C . VAL A 1 98 ? 7.894 -5.847 -2.751 1.00 79.31 98 VAL A C 1
ATOM 748 O O . VAL A 1 98 ? 7.762 -6.962 -3.253 1.00 79.31 98 VAL A O 1
ATOM 751 N N . GLN A 1 99 ? 8.979 -5.505 -2.056 1.00 70.25 99 GLN A N 1
ATOM 752 C CA . GLN A 1 99 ? 10.185 -6.331 -2.050 1.00 70.25 99 GLN A CA 1
ATOM 753 C C . GLN A 1 99 ? 10.149 -7.467 -1.007 1.00 70.25 99 GLN A C 1
ATOM 755 O O . GLN A 1 99 ? 11.036 -8.313 -1.015 1.00 70.25 99 GLN A O 1
ATOM 760 N N . LYS A 1 100 ? 9.140 -7.529 -0.118 1.00 65.44 100 LYS A N 1
ATOM 761 C CA . LYS A 1 100 ? 9.049 -8.499 1.005 1.00 65.44 100 LYS A CA 1
ATOM 762 C C . LYS A 1 100 ? 10.326 -8.619 1.868 1.00 65.44 100 LYS A C 1
ATOM 764 O O . LYS A 1 100 ? 10.491 -9.610 2.572 1.00 65.44 100 LYS A O 1
ATOM 769 N N . VAL A 1 101 ? 11.240 -7.646 1.796 1.00 56.69 101 VAL A N 1
ATOM 770 C CA . VAL A 1 101 ? 12.536 -7.673 2.504 1.00 56.69 101 VAL A CA 1
ATOM 771 C C . VAL A 1 101 ? 12.373 -7.257 3.966 1.00 56.69 101 VAL A C 1
ATOM 773 O O . VAL A 1 101 ? 13.112 -7.717 4.830 1.00 56.69 101 VAL A O 1
ATOM 776 N N . THR A 1 102 ? 11.399 -6.396 4.241 1.00 60.19 102 THR A N 1
ATOM 777 C CA . THR A 1 102 ? 11.071 -5.875 5.568 1.00 60.19 102 THR A CA 1
ATOM 778 C C . THR A 1 102 ? 9.788 -6.509 6.094 1.00 60.19 102 THR A C 1
ATOM 780 O O . THR A 1 102 ? 8.874 -6.809 5.322 1.00 60.19 102 THR A O 1
ATOM 783 N N . ASP A 1 103 ? 9.744 -6.727 7.411 1.00 66.75 103 ASP A N 1
ATOM 784 C CA . ASP A 1 103 ? 8.582 -7.283 8.102 1.00 66.75 103 ASP A CA 1
ATOM 785 C C . ASP A 1 103 ? 7.325 -6.448 7.823 1.00 66.75 103 ASP A C 1
ATOM 787 O O . ASP A 1 103 ? 7.376 -5.217 7.747 1.00 66.75 103 ASP A O 1
ATOM 791 N N . ASN A 1 104 ? 6.182 -7.124 7.684 1.00 80.44 104 ASN A N 1
ATOM 792 C CA . ASN A 1 104 ? 4.898 -6.453 7.501 1.00 80.44 104 ASN A CA 1
ATOM 793 C C . ASN A 1 104 ? 4.622 -5.545 8.705 1.00 80.44 104 ASN A C 1
ATOM 795 O O . ASN A 1 104 ? 4.739 -5.966 9.861 1.00 80.44 104 ASN A O 1
ATOM 799 N N . TYR A 1 105 ? 4.198 -4.310 8.445 1.00 88.75 105 TYR A N 1
ATOM 800 C CA . TYR A 1 105 ? 3.889 -3.373 9.517 1.00 88.75 105 TYR A CA 1
ATOM 801 C C . TYR A 1 105 ? 2.424 -3.502 9.928 1.00 88.75 105 TYR A C 1
ATOM 803 O O . TYR A 1 105 ? 1.523 -3.287 9.116 1.00 88.75 105 TYR A O 1
ATOM 811 N N . ILE A 1 106 ? 2.178 -3.852 11.192 1.00 90.62 106 ILE A N 1
ATOM 812 C CA . ILE A 1 106 ? 0.826 -4.050 11.727 1.00 90.62 106 ILE A CA 1
ATOM 813 C C . ILE A 1 106 ? 0.451 -2.881 12.632 1.00 90.62 106 ILE A C 1
ATOM 815 O O . ILE A 1 106 ? 1.101 -2.624 13.644 1.00 90.62 106 ILE A O 1
ATOM 819 N N . ILE A 1 107 ? -0.659 -2.228 12.307 1.00 90.69 107 ILE A N 1
ATOM 820 C CA . ILE A 1 107 ? -1.260 -1.154 13.091 1.00 90.69 107 ILE A CA 1
ATOM 821 C C . ILE A 1 107 ? -2.559 -1.661 13.701 1.00 90.69 107 ILE A C 1
ATOM 823 O O . ILE A 1 107 ? -3.451 -2.131 12.995 1.00 90.69 107 ILE A O 1
ATOM 827 N N . LYS A 1 108 ? -2.688 -1.561 15.023 1.00 89.44 108 LYS A N 1
ATOM 828 C CA . LYS A 1 108 ? -3.937 -1.884 15.722 1.00 89.44 108 LYS A CA 1
ATOM 829 C C . LYS A 1 108 ? -4.857 -0.669 15.732 1.00 89.44 108 LYS A C 1
ATOM 831 O O . LYS A 1 108 ? -4.393 0.466 15.707 1.00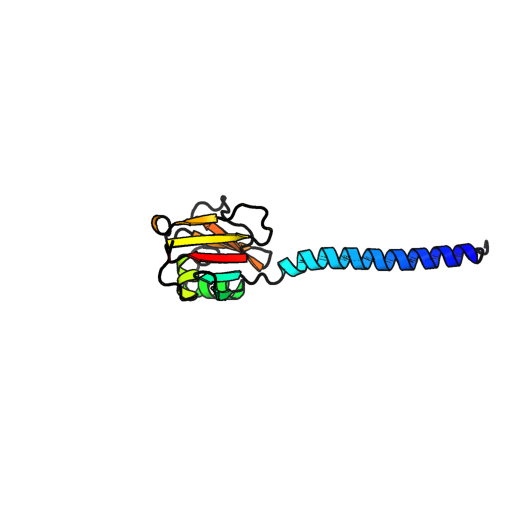 89.44 108 LYS A O 1
ATOM 836 N N . GLN A 1 109 ? -6.163 -0.905 15.831 1.00 85.38 109 GLN A N 1
ATOM 837 C CA . GLN A 1 109 ? -7.176 0.154 15.833 1.00 85.38 109 GLN A CA 1
ATOM 838 C C . GLN A 1 109 ? -6.903 1.251 16.873 1.00 85.38 109 GLN A C 1
ATOM 840 O O . GLN A 1 109 ? -7.035 2.427 16.564 1.00 85.38 109 GLN A O 1
ATOM 845 N N . GLN A 1 110 ? -6.467 0.868 18.077 1.00 83.88 110 GLN A N 1
ATOM 846 C CA . GLN A 1 110 ? -6.132 1.798 19.165 1.00 83.88 110 GLN A CA 1
ATOM 847 C C . GLN A 1 110 ? -4.954 2.734 18.846 1.00 83.88 110 GLN A C 1
ATOM 849 O O . GLN A 1 110 ? -4.851 3.812 19.424 1.00 83.88 110 GLN A O 1
ATOM 854 N N . ASP A 1 111 ? -4.074 2.315 17.937 1.00 82.50 111 ASP A N 1
ATOM 855 C CA . ASP A 1 111 ? -2.887 3.064 17.542 1.00 82.50 111 ASP A CA 1
ATOM 856 C C . ASP A 1 111 ? -3.157 3.902 16.286 1.00 82.50 111 ASP A C 1
ATOM 858 O O . ASP A 1 111 ? -2.358 4.781 15.960 1.00 82.50 111 ASP A O 1
ATOM 862 N N . LEU A 1 112 ? -4.281 3.666 15.589 1.00 78.12 112 LEU A N 1
ATOM 863 C CA . LEU A 1 112 ? -4.616 4.387 14.370 1.00 78.12 112 LEU A CA 1
ATOM 864 C C . LEU A 1 112 ? -5.084 5.808 14.694 1.00 78.12 112 LEU A C 1
ATOM 866 O O . LEU A 1 112 ? -6.136 6.044 15.281 1.00 78.12 112 LEU A O 1
ATOM 870 N N . ASN A 1 113 ? -4.293 6.774 14.255 1.00 70.31 113 ASN A N 1
ATOM 871 C CA . ASN A 1 113 ? -4.619 8.190 14.269 1.00 70.31 113 ASN A CA 1
ATOM 872 C C . ASN A 1 113 ? -4.151 8.819 12.943 1.00 70.31 113 ASN A C 1
ATOM 874 O O . ASN A 1 113 ? -3.479 8.174 12.134 1.00 70.31 113 ASN A O 1
ATOM 878 N N . ASN A 1 114 ? -4.447 10.103 12.731 1.00 66.62 114 ASN A N 1
ATOM 879 C CA . ASN A 1 114 ? -4.025 10.839 11.530 1.00 66.62 114 ASN A CA 1
ATOM 880 C C . ASN A 1 114 ? -2.503 11.099 11.468 1.00 66.62 114 ASN A C 1
ATOM 882 O O . ASN A 1 114 ? -2.058 11.964 10.719 1.00 66.62 114 ASN A O 1
ATOM 886 N N . THR A 1 115 ? -1.690 10.394 12.266 1.00 82.69 115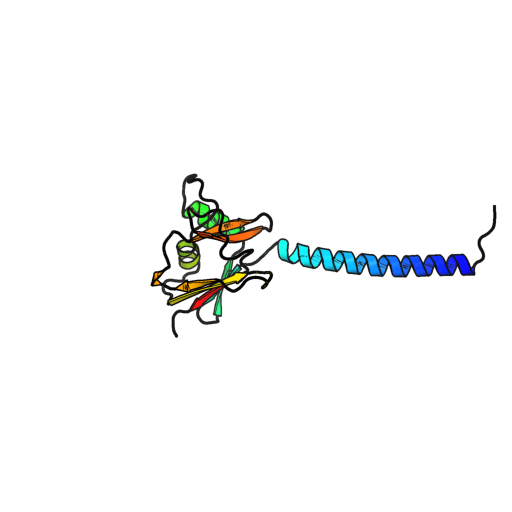 THR A N 1
ATOM 887 C CA . THR A 1 115 ? -0.229 10.505 12.198 1.00 82.69 115 THR A CA 1
ATOM 888 C C . THR A 1 115 ? 0.380 9.550 11.183 1.00 82.69 115 THR A C 1
ATOM 890 O O . THR A 1 115 ? 1.528 9.750 10.825 1.00 82.69 115 THR A O 1
ATOM 893 N N . PHE A 1 116 ? -0.340 8.553 10.668 1.00 90.75 116 PHE A N 1
ATOM 894 C CA . PHE A 1 116 ? 0.186 7.707 9.593 1.00 90.75 116 PHE A CA 1
ATOM 895 C C . PHE A 1 116 ? -0.107 8.319 8.228 1.00 90.75 116 PHE A C 1
ATOM 897 O O . PHE A 1 116 ? -1.269 8.567 7.901 1.00 90.75 116 PHE A O 1
ATOM 904 N N . ILE A 1 117 ? 0.937 8.534 7.432 1.00 91.50 117 ILE A N 1
ATOM 905 C CA . ILE A 1 117 ? 0.844 9.162 6.113 1.00 91.50 117 ILE A CA 1
ATOM 906 C C . ILE A 1 117 ? 1.660 8.396 5.073 1.00 91.50 117 ILE A C 1
ATOM 908 O O . ILE A 1 117 ? 2.687 7.788 5.384 1.00 91.50 117 ILE A O 1
ATOM 912 N N . PHE A 1 118 ? 1.184 8.433 3.833 1.00 92.31 118 PHE A N 1
ATOM 913 C CA . PHE A 1 118 ? 1.786 7.738 2.702 1.00 92.31 118 PHE A CA 1
ATOM 914 C C . PHE A 1 118 ? 2.645 8.682 1.862 1.00 92.31 118 PHE A C 1
ATOM 916 O O . PHE A 1 118 ? 2.120 9.388 1.011 1.00 92.31 118 PHE A O 1
ATOM 923 N N . TYR A 1 119 ? 3.958 8.701 2.080 1.00 91.12 119 TYR A N 1
ATOM 924 C CA . TYR A 1 119 ? 4.885 9.554 1.330 1.00 91.12 119 TYR A CA 1
ATOM 925 C C . TYR A 1 119 ? 5.138 9.009 -0.069 1.00 91.12 119 TYR A C 1
ATOM 927 O O . TYR A 1 119 ? 5.501 7.847 -0.211 1.00 91.12 119 TYR A O 1
ATOM 935 N N . PHE A 1 120 ? 5.038 9.855 -1.091 1.00 89.12 120 PHE A N 1
ATOM 936 C CA . PHE A 1 120 ? 5.402 9.458 -2.453 1.00 89.12 120 PHE A CA 1
ATOM 937 C C . PHE A 1 120 ? 6.889 9.128 -2.585 1.00 89.12 120 PHE A C 1
ATOM 939 O O . PHE A 1 120 ? 7.741 9.860 -2.071 1.00 89.12 120 PHE A O 1
ATOM 946 N N . THR A 1 121 ? 7.182 8.067 -3.333 1.00 87.00 121 THR A N 1
ATOM 947 C CA . THR A 1 121 ? 8.539 7.687 -3.737 1.00 87.00 121 THR A CA 1
ATOM 948 C C . THR A 1 121 ? 8.796 8.042 -5.202 1.00 87.00 121 THR A C 1
ATOM 950 O O . THR A 1 121 ? 7.877 8.336 -5.973 1.00 87.00 121 THR A O 1
ATOM 953 N N . ASP A 1 122 ? 10.062 8.027 -5.603 1.00 81.88 122 ASP A N 1
ATOM 954 C CA . ASP A 1 122 ? 10.506 8.135 -6.996 1.00 81.88 122 ASP A CA 1
ATOM 955 C C . ASP A 1 122 ? 10.186 6.877 -7.830 1.00 81.88 122 ASP A C 1
ATOM 957 O O . ASP A 1 122 ? 10.125 6.954 -9.057 1.00 81.88 122 ASP A O 1
ATOM 961 N N . HIS A 1 123 ? 9.865 5.754 -7.180 1.00 79.06 123 HIS A N 1
ATOM 962 C CA . HIS A 1 123 ? 9.388 4.510 -7.797 1.00 79.06 123 HIS A CA 1
ATOM 963 C C . HIS A 1 123 ? 7.875 4.495 -8.105 1.00 79.06 123 HIS A C 1
ATOM 965 O O . HIS A 1 123 ? 7.275 3.430 -8.231 1.00 79.06 123 HIS A O 1
ATOM 971 N N . ASN A 1 124 ? 7.212 5.657 -8.193 1.00 82.50 124 ASN A N 1
ATOM 972 C CA . ASN A 1 124 ? 5.767 5.765 -8.464 1.00 82.50 124 ASN A CA 1
ATOM 973 C C . ASN A 1 124 ? 4.866 4.955 -7.505 1.00 82.50 124 ASN A C 1
ATOM 975 O O . ASN A 1 124 ? 3.761 4.553 -7.881 1.00 82.50 124 ASN A O 1
ATOM 979 N N . THR A 1 125 ? 5.300 4.776 -6.261 1.00 87.12 125 THR A N 1
ATOM 980 C CA . THR A 1 125 ? 4.524 4.167 -5.176 1.00 87.12 125 T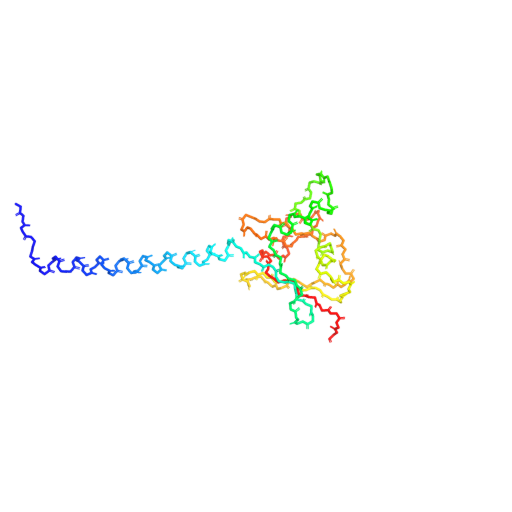HR A CA 1
ATOM 981 C C . THR A 1 125 ? 4.576 5.072 -3.938 1.00 87.12 125 THR A C 1
ATOM 983 O O . THR A 1 125 ? 4.839 6.276 -4.050 1.00 87.12 125 THR A O 1
ATOM 986 N N . VAL A 1 126 ? 4.258 4.529 -2.765 1.00 90.38 126 VAL A N 1
ATOM 987 C CA . VAL A 1 126 ? 4.273 5.241 -1.493 1.00 90.38 126 VAL A CA 1
ATOM 988 C C . VAL A 1 126 ? 4.964 4.438 -0.397 1.00 90.38 126 VAL A C 1
ATOM 990 O O . VAL A 1 126 ? 4.873 3.215 -0.356 1.00 90.38 126 VAL A O 1
ATOM 993 N N . ASN A 1 127 ? 5.579 5.153 0.538 1.00 90.94 127 ASN A N 1
ATOM 994 C CA . ASN A 1 127 ? 6.081 4.631 1.802 1.00 90.94 127 ASN A CA 1
ATOM 995 C C . ASN A 1 127 ? 5.105 4.976 2.925 1.00 90.94 127 ASN A C 1
ATOM 997 O O . ASN A 1 127 ? 4.612 6.104 2.990 1.00 90.94 127 ASN A O 1
ATOM 1001 N N . LEU A 1 128 ? 4.867 4.053 3.856 1.00 91.62 128 LEU A N 1
ATOM 1002 C CA . LEU A 1 128 ? 4.156 4.377 5.091 1.00 91.62 128 LEU A CA 1
ATOM 1003 C C . LEU A 1 128 ? 5.128 4.998 6.100 1.00 91.62 128 LEU A C 1
ATOM 1005 O O . LEU A 1 128 ? 6.156 4.404 6.435 1.00 91.62 128 LEU A O 1
ATOM 1009 N N . MET A 1 129 ? 4.779 6.168 6.633 1.00 89.88 129 MET A N 1
ATOM 1010 C CA . MET A 1 129 ? 5.579 6.883 7.629 1.00 89.88 129 MET A CA 1
ATOM 1011 C C . MET A 1 129 ? 4.698 7.485 8.723 1.00 89.88 129 MET A C 1
ATOM 1013 O O . MET A 1 129 ? 3.489 7.662 8.547 1.00 89.88 129 MET A O 1
ATOM 1017 N N . LYS A 1 130 ? 5.318 7.852 9.849 1.00 88.31 130 LYS A N 1
ATOM 1018 C CA . LYS A 1 130 ? 4.665 8.626 10.907 1.00 88.31 130 LYS A CA 1
ATOM 1019 C C . LYS A 1 130 ? 4.977 10.120 10.755 1.00 88.31 130 LYS A C 1
ATOM 1021 O O . LYS A 1 130 ? 6.136 10.527 10.696 1.00 88.31 130 LYS A O 1
ATOM 1026 N N . LEU A 1 131 ? 3.939 10.947 10.706 1.00 82.00 131 LEU A N 1
ATOM 1027 C CA . LEU A 1 131 ? 3.987 12.403 10.636 1.00 82.00 131 LEU A CA 1
ATOM 1028 C C . LEU A 1 131 ? 4.831 12.950 11.797 1.00 82.00 131 LEU A C 1
ATOM 1030 O O . LEU A 1 131 ? 4.653 12.561 12.950 1.00 82.00 131 LEU A O 1
ATOM 1034 N N . GLY A 1 132 ? 5.771 13.843 11.482 1.00 74.81 132 GLY A N 1
ATOM 1035 C CA . GLY A 1 132 ? 6.727 14.393 12.452 1.00 74.81 132 GLY A CA 1
ATOM 1036 C C . GLY A 1 132 ? 7.948 13.506 12.732 1.00 74.81 132 GLY A C 1
ATOM 1037 O O . GLY A 1 132 ? 8.888 13.968 13.369 1.00 74.81 132 GLY A O 1
ATOM 1038 N N . GLN A 1 133 ? 7.985 12.272 12.216 1.00 72.81 133 GLN A N 1
ATOM 1039 C CA . GLN A 1 133 ? 9.134 11.361 12.282 1.00 72.81 133 GLN A CA 1
ATOM 1040 C C . GLN A 1 133 ? 9.579 10.969 10.868 1.00 72.81 133 GLN A C 1
ATOM 1042 O O . GLN A 1 133 ? 9.630 9.797 10.504 1.00 72.81 133 GLN A O 1
ATOM 1047 N N . ALA A 1 134 ? 9.911 11.980 10.060 1.00 59.00 134 ALA A N 1
ATOM 1048 C CA . ALA A 1 134 ? 10.257 11.828 8.644 1.00 59.00 134 ALA A CA 1
ATOM 1049 C C . ALA A 1 134 ? 11.505 10.959 8.371 1.00 59.00 134 ALA A C 1
ATOM 1051 O O . ALA A 1 134 ? 11.799 10.675 7.218 1.00 59.00 134 ALA A O 1
ATOM 1052 N N . SER A 1 135 ? 12.244 10.543 9.401 1.00 64.25 135 SER A N 1
ATOM 1053 C CA . SER A 1 135 ? 13.402 9.651 9.287 1.00 64.25 135 SER A CA 1
ATOM 1054 C C . SER A 1 135 ? 13.072 8.167 9.474 1.00 64.25 135 SER A C 1
ATOM 1056 O O . SER A 1 135 ? 13.947 7.337 9.254 1.00 64.25 135 SER A O 1
ATOM 1058 N N . THR A 1 136 ? 11.854 7.818 9.900 1.00 74.12 136 THR A N 1
ATOM 1059 C CA . THR A 1 136 ? 11.483 6.427 10.191 1.00 74.12 136 THR A CA 1
ATOM 1060 C C . THR A 1 136 ? 10.440 5.954 9.192 1.00 74.12 136 THR A C 1
ATOM 1062 O O . THR A 1 136 ? 9.237 6.167 9.372 1.00 74.12 136 THR A O 1
ATOM 1065 N N . THR A 1 137 ? 10.904 5.310 8.123 1.00 83.69 137 THR A N 1
ATOM 1066 C CA . THR A 1 137 ? 10.018 4.576 7.221 1.00 83.69 137 THR A CA 1
ATOM 1067 C C . THR A 1 137 ? 9.527 3.315 7.923 1.00 83.69 137 THR A C 1
ATOM 1069 O O . THR A 1 137 ? 10.325 2.536 8.436 1.00 83.69 137 THR A O 1
ATOM 1072 N N . LEU A 1 138 ? 8.209 3.137 7.984 1.00 87.50 138 LEU A N 1
ATOM 1073 C CA . LEU A 1 138 ? 7.576 1.980 8.623 1.00 87.50 138 LEU A CA 1
ATOM 1074 C C . LEU A 1 138 ? 7.373 0.840 7.625 1.00 87.50 138 LEU A C 1
ATOM 1076 O O . LEU A 1 138 ? 7.490 -0.325 7.987 1.00 87.50 138 LEU A O 1
ATOM 1080 N N . ALA A 1 139 ? 7.063 1.193 6.378 1.00 87.75 139 ALA A N 1
ATOM 1081 C CA . ALA A 1 139 ? 6.860 0.263 5.279 1.00 87.75 139 ALA A CA 1
ATOM 1082 C C . ALA A 1 139 ? 7.337 0.930 3.981 1.00 87.75 139 ALA A C 1
ATOM 1084 O O . ALA A 1 139 ? 6.868 2.022 3.649 1.00 87.75 139 ALA A O 1
ATOM 1085 N N . GLU A 1 140 ? 8.291 0.312 3.288 1.00 88.25 140 GLU A N 1
ATOM 1086 C CA . GLU A 1 140 ? 8.845 0.821 2.027 1.00 88.25 140 GLU A CA 1
ATOM 1087 C C . GLU A 1 140 ? 8.101 0.235 0.833 1.00 88.25 140 GLU A C 1
ATOM 1089 O O . GLU A 1 140 ? 7.766 -0.948 0.843 1.00 88.25 140 GLU A O 1
ATOM 1094 N N . ASP A 1 141 ? 7.875 1.058 -0.191 1.00 87.31 141 ASP A N 1
ATOM 1095 C CA . ASP A 1 141 ? 7.235 0.691 -1.450 1.00 87.31 141 ASP A CA 1
ATOM 1096 C C . ASP A 1 141 ? 6.006 -0.202 -1.220 1.00 87.31 141 ASP A C 1
ATOM 1098 O O . ASP A 1 141 ? 6.011 -1.402 -1.495 1.00 87.31 141 ASP A O 1
ATOM 1102 N N . VAL A 1 142 ? 4.951 0.380 -0.654 1.00 90.19 142 VAL A N 1
ATOM 1103 C CA . VAL A 1 142 ? 3.742 -0.345 -0.252 1.00 90.19 142 VAL A CA 1
ATOM 1104 C C . VAL A 1 142 ? 3.103 -1.043 -1.459 1.00 90.19 142 VAL A C 1
ATOM 1106 O O . VAL A 1 142 ? 2.979 -0.463 -2.537 1.00 90.19 142 VAL A O 1
ATOM 1109 N N . SER A 1 143 ? 2.687 -2.296 -1.267 1.00 90.56 143 SER A N 1
ATOM 1110 C CA . SER A 1 143 ? 2.027 -3.139 -2.273 1.00 90.56 143 SER A CA 1
ATOM 1111 C C . SER A 1 143 ? 0.623 -3.577 -1.854 1.00 90.56 143 SER A C 1
ATOM 1113 O O . SER A 1 143 ? -0.285 -3.633 -2.684 1.00 90.56 143 SER A O 1
ATOM 1115 N N . GLU A 1 144 ? 0.414 -3.859 -0.567 1.00 92.81 144 GLU A N 1
ATOM 1116 C CA . GLU A 1 144 ? -0.877 -4.299 -0.035 1.00 92.81 144 GLU A CA 1
ATOM 1117 C C . GLU A 1 144 ? -1.214 -3.562 1.263 1.00 92.81 144 GLU A C 1
ATOM 1119 O O . GLU A 1 144 ? -0.361 -3.369 2.132 1.00 92.81 144 GLU A O 1
ATOM 1124 N N . ILE A 1 145 ? -2.489 -3.201 1.403 1.00 94.75 145 ILE A N 1
ATOM 1125 C CA . ILE A 1 145 ? -3.091 -2.688 2.634 1.00 94.75 145 ILE A CA 1
ATOM 1126 C C . ILE A 1 145 ? -4.158 -3.696 3.053 1.00 94.75 145 ILE A C 1
ATOM 1128 O O . ILE A 1 145 ? -5.242 -3.743 2.473 1.00 94.75 145 ILE A O 1
ATOM 1132 N N . ILE A 1 146 ? -3.849 -4.526 4.042 1.00 95.06 146 ILE A N 1
ATOM 1133 C CA . ILE A 1 146 ? -4.714 -5.614 4.493 1.00 95.06 146 ILE A CA 1
ATOM 1134 C C . ILE A 1 146 ? -5.450 -5.181 5.747 1.00 95.06 146 ILE A C 1
ATOM 1136 O O . ILE A 1 146 ? -4.866 -4.964 6.803 1.00 95.06 146 ILE A O 1
ATOM 1140 N N . VAL A 1 147 ? -6.761 -5.107 5.637 1.00 95.00 147 VAL A N 1
ATOM 1141 C CA . VAL A 1 147 ? -7.676 -4.712 6.690 1.00 95.00 147 VAL A CA 1
ATOM 1142 C C . VAL A 1 147 ? -8.350 -5.957 7.250 1.00 95.00 147 VAL A C 1
ATOM 1144 O O . VAL A 1 147 ? -9.008 -6.704 6.525 1.00 95.00 147 VAL A O 1
ATOM 1147 N N . LYS A 1 148 ? -8.209 -6.164 8.559 1.00 93.81 148 LYS A N 1
ATOM 1148 C CA . LYS A 1 148 ? -8.908 -7.222 9.299 1.00 93.81 148 LYS A CA 1
ATOM 1149 C C . LYS A 1 148 ? -9.999 -6.591 10.148 1.00 93.81 148 LYS A C 1
ATOM 1151 O O . LYS A 1 148 ? -9.702 -5.722 10.973 1.00 93.81 148 LYS A O 1
ATOM 1156 N N . THR A 1 149 ? -11.248 -7.013 9.963 1.00 88.81 149 THR A N 1
ATOM 1157 C CA . THR A 1 149 ? -12.389 -6.507 10.747 1.00 88.81 149 THR A CA 1
ATOM 1158 C C . THR A 1 149 ? -12.793 -7.428 11.896 1.00 88.81 149 THR A C 1
ATOM 1160 O O . THR A 1 149 ? -13.445 -6.975 12.837 1.00 88.81 149 THR A O 1
ATOM 1163 N N . LYS A 1 150 ? -12.371 -8.697 11.858 1.00 76.56 150 LYS A N 1
ATOM 1164 C CA . LYS A 1 150 ? -12.659 -9.739 12.858 1.00 76.56 150 LYS A CA 1
ATOM 1165 C C . LYS A 1 150 ? -11.378 -10.504 13.229 1.00 76.56 150 LYS A C 1
ATOM 1167 O O . LYS A 1 150 ? -10.366 -10.347 12.548 1.00 76.56 150 LYS A O 1
ATOM 1172 N N . GLU A 1 151 ? -11.415 -11.243 14.344 1.00 60.09 151 GLU A N 1
ATOM 1173 C CA . GLU A 1 151 ? -10.342 -12.188 14.729 1.00 60.09 151 GLU A CA 1
ATOM 1174 C C . GLU A 1 151 ? -10.292 -13.408 13.816 1.00 60.09 151 GLU A C 1
ATOM 1176 O O . GLU A 1 151 ? -11.384 -13.901 13.451 1.00 60.09 151 GLU A O 1
#

Radius of gyration: 23.3 Å; chains: 1; bounding box: 62×46×64 Å

Sequence (151 aa):
MKTMKLNKKIMIASAIIVSIIASSYLVENITKDSGLQKGTIITVIQDGQPIAYMDSNVFKELMKKEYKQDTGIKGPSLVYVLSSAGVGNYKSIEIKNVQKVTDNYIIKQQDLNNTFIFYFTDHNTVNLMKLGQASTTLAEDVSEIIVKTKE

Organism: NCBI:txid2378

pLDDT: mean 82.96, std 12.64, range [41.19, 95.75]

Foldseek 3Di:
DDDDDPVVVVVVVVVVVVVVVVVVVVVVVVVVVLVCLAWQFEFEAEPRHTQDTDFLVNFVVLCCVVPVDPPVAQTAFPVSVCVVSVNPAFQKKWWAASVNPDDIQIDGPVRDDRQWGWHDDPSRATFTDGHPCVVDTRYYHTRYIYGYRDD